Protein AF-A0A7J4MXX6-F1 (afdb_monomer)

Radius of gyration: 13.11 Å; Cα contacts (8 Å, |Δi|>4): 82; chains: 1; bounding box: 34×21×30 Å

pLDDT: mean 88.26, std 10.1, range [47.78, 96.5]

Nearest PDB structures (foldseek):
  6p4t-assembly1_B  TM=6.732E-01  e=1.590E-01  Salmonella enterica subsp. enterica s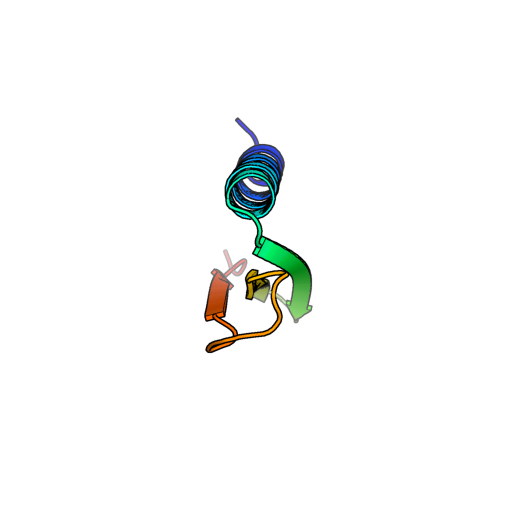erovar Typhi str. CT18
  5hex-assembly1_A  TM=6.890E-01  e=5.299E-01  Homo sapiens
  3qcl-assembly1_A  TM=5.764E-01  e=4.055E-01  Homo sapiens
  3qcn-assembly1_A  TM=5.673E-01  e=4.055E-01  Homo sapiens
  4q6v-assembly1_A  TM=7.049E-01  e=2.018E+00  Salmonella enterica subsp. enterica serovar Typhimurium str. LT2

Structure (mmCIF, N/CA/C/O backbone):
data_AF-A0A7J4MXX6-F1
#
_entry.id   AF-A0A7J4MXX6-F1
#
loop_
_atom_site.group_PDB
_atom_site.id
_atom_site.type_symbol
_atom_site.label_atom_id
_atom_site.label_alt_id
_atom_site.label_comp_id
_atom_site.label_asym_id
_atom_site.label_entity_id
_atom_site.label_seq_id
_atom_site.pdbx_PDB_ins_code
_atom_site.Cartn_x
_atom_site.Cartn_y
_atom_site.Cartn_z
_atom_site.occupancy
_atom_site.B_iso_or_equiv
_atom_site.auth_seq_id
_atom_site.auth_comp_id
_atom_site.auth_asym_id
_atom_site.auth_atom_id
_atom_site.pdbx_PDB_model_num
ATOM 1 N N . GLU A 1 1 ? 14.086 14.208 2.177 1.00 47.78 1 GLU A N 1
ATOM 2 C CA . GLU A 1 1 ? 13.352 13.115 2.849 1.00 47.78 1 GLU A CA 1
ATOM 3 C C . GLU A 1 1 ? 13.353 11.915 1.916 1.00 47.78 1 GLU A C 1
ATOM 5 O O . GLU A 1 1 ? 13.085 12.096 0.739 1.00 47.78 1 GLU A O 1
ATOM 10 N N . THR A 1 2 ? 13.767 10.738 2.375 1.00 54.44 2 THR A N 1
ATOM 11 C CA . THR A 1 2 ? 13.852 9.531 1.536 1.00 54.44 2 THR A CA 1
ATOM 12 C C . THR A 1 2 ? 12.463 8.926 1.326 1.00 54.44 2 THR A C 1
ATOM 14 O O . THR A 1 2 ? 11.682 8.854 2.274 1.00 54.44 2 THR A O 1
ATOM 17 N N . GLU A 1 3 ? 12.167 8.431 0.120 1.00 62.00 3 GLU A 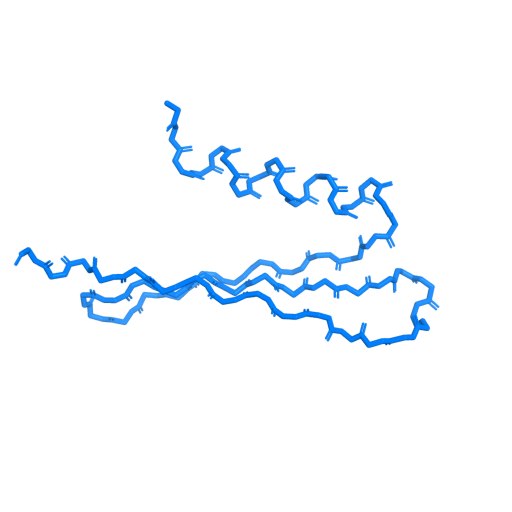N 1
ATOM 18 C CA . GLU A 1 3 ? 10.889 7.777 -0.242 1.00 62.00 3 GLU A CA 1
ATOM 19 C C . GLU A 1 3 ? 10.456 6.698 0.768 1.00 62.00 3 GLU A C 1
ATOM 21 O O . GLU A 1 3 ? 9.277 6.566 1.097 1.00 62.00 3 GLU A O 1
ATOM 26 N N . LYS A 1 4 ? 11.429 6.001 1.371 1.00 66.12 4 LYS A N 1
ATOM 27 C CA . LYS A 1 4 ? 11.216 5.007 2.436 1.00 66.12 4 LYS A CA 1
ATOM 28 C C . LYS A 1 4 ? 10.478 5.570 3.660 1.00 66.12 4 LYS A C 1
ATOM 30 O O . LYS A 1 4 ? 9.650 4.879 4.243 1.00 66.12 4 LYS A O 1
ATOM 35 N N . GLY A 1 5 ? 10.748 6.821 4.035 1.00 76.06 5 GLY A N 1
ATOM 36 C CA . GLY A 1 5 ? 10.076 7.486 5.154 1.00 76.06 5 GLY A CA 1
ATOM 37 C C . GLY A 1 5 ? 8.651 7.937 4.825 1.00 76.06 5 GLY A C 1
ATOM 38 O O . GLY A 1 5 ? 7.832 8.082 5.726 1.00 76.06 5 GLY A O 1
ATOM 39 N N . GLY A 1 6 ? 8.330 8.155 3.546 1.00 80.62 6 GLY A N 1
ATOM 40 C CA . GLY A 1 6 ? 6.960 8.439 3.106 1.00 80.62 6 GLY A CA 1
ATOM 41 C C . GLY A 1 6 ? 6.062 7.205 3.215 1.00 80.62 6 GLY A C 1
ATOM 42 O O . GLY A 1 6 ? 4.995 7.270 3.819 1.00 80.62 6 GLY A O 1
ATOM 43 N N . ILE A 1 7 ? 6.542 6.060 2.719 1.00 83.50 7 ILE A N 1
ATOM 44 C CA . ILE A 1 7 ? 5.801 4.786 2.742 1.00 83.50 7 ILE A CA 1
ATOM 45 C C . ILE A 1 7 ? 5.516 4.332 4.181 1.00 83.50 7 ILE A C 1
ATOM 47 O O . ILE A 1 7 ? 4.421 3.854 4.476 1.00 83.50 7 ILE A O 1
ATOM 51 N N . HIS A 1 8 ? 6.478 4.511 5.092 1.00 86.19 8 HIS A N 1
ATOM 52 C CA . HIS A 1 8 ? 6.282 4.163 6.501 1.00 86.19 8 HIS A CA 1
ATOM 53 C C . HIS A 1 8 ? 5.179 5.007 7.154 1.00 86.19 8 HIS A C 1
ATOM 55 O O . HIS A 1 8 ? 4.280 4.454 7.780 1.00 86.19 8 HIS A O 1
ATOM 61 N N . ARG A 1 9 ? 5.191 6.328 6.927 1.00 89.62 9 ARG A N 1
ATOM 62 C CA . ARG A 1 9 ? 4.158 7.246 7.435 1.00 89.62 9 ARG A CA 1
ATOM 63 C C . ARG A 1 9 ? 2.768 6.923 6.880 1.00 89.62 9 ARG A C 1
ATOM 65 O O . ARG A 1 9 ? 1.786 7.009 7.610 1.00 89.62 9 ARG A O 1
ATOM 72 N N . LEU A 1 10 ? 2.678 6.518 5.609 1.00 88.19 10 LEU A N 1
ATOM 73 C CA . LEU A 1 10 ? 1.418 6.068 5.007 1.00 88.19 10 LEU A CA 1
ATOM 74 C C . LEU A 1 10 ? 0.873 4.822 5.718 1.00 88.19 10 LEU A C 1
ATOM 76 O O . LEU A 1 10 ? -0.310 4.770 6.049 1.00 88.19 10 LEU A O 1
ATOM 80 N N . LYS A 1 11 ? 1.736 3.833 5.979 1.00 91.50 11 LYS A N 1
ATOM 81 C CA . LYS A 1 11 ? 1.352 2.621 6.710 1.00 91.50 11 LYS A CA 1
ATOM 82 C C . LYS A 1 11 ? 0.840 2.955 8.110 1.00 91.50 11 LYS A C 1
ATOM 84 O O . LYS A 1 11 ? -0.243 2.498 8.459 1.00 91.50 11 LYS A O 1
ATOM 89 N N . GLU A 1 12 ? 1.583 3.759 8.868 1.00 93.81 12 GLU A N 1
ATOM 90 C CA . GLU A 1 12 ? 1.197 4.177 10.223 1.00 93.81 12 GLU A CA 1
ATOM 91 C C . GLU A 1 12 ? -0.162 4.886 10.222 1.00 93.81 12 GLU A C 1
ATOM 93 O O . GLU A 1 12 ? -1.064 4.478 10.945 1.00 93.81 12 GLU A O 1
ATOM 98 N N . SER A 1 13 ? -0.364 5.859 9.327 1.00 93.75 13 SER A N 1
ATOM 99 C CA . SER A 1 13 ? -1.635 6.588 9.227 1.00 93.75 13 SER A CA 1
ATOM 100 C C . SER A 1 13 ? -2.829 5.678 8.923 1.00 93.75 13 SER A C 1
ATOM 102 O O . SER A 1 13 ? -3.918 5.904 9.445 1.00 93.75 13 SER A O 1
ATOM 104 N N . LEU A 1 14 ? -2.659 4.673 8.062 1.00 93.12 14 LEU A N 1
ATOM 105 C CA . LEU A 1 14 ? -3.722 3.715 7.748 1.00 93.12 14 LEU A CA 1
ATOM 106 C C . LEU A 1 14 ? -3.983 2.767 8.929 1.00 93.12 14 LEU A C 1
ATOM 108 O O . LEU A 1 14 ? -5.133 2.449 9.232 1.00 93.12 14 LEU A O 1
ATOM 112 N N . GLU A 1 15 ? -2.935 2.328 9.625 1.00 94.25 15 GLU A N 1
ATOM 113 C CA . GLU A 1 15 ? -3.068 1.477 10.809 1.00 94.25 15 GLU A CA 1
ATOM 114 C C . GLU A 1 15 ? -3.749 2.202 11.978 1.00 94.25 15 GLU A C 1
ATOM 116 O O . GLU A 1 15 ? -4.591 1.596 12.648 1.00 94.25 15 GLU A O 1
ATOM 121 N N . ASP A 1 16 ? -3.476 3.497 12.154 1.00 96.50 16 ASP A N 1
ATOM 122 C CA . ASP A 1 16 ? -4.145 4.375 13.123 1.00 96.50 16 ASP A CA 1
ATOM 123 C C . ASP A 1 16 ? -5.643 4.551 12.819 1.00 96.50 16 ASP A C 1
ATOM 125 O O . ASP A 1 16 ? -6.457 4.734 13.724 1.00 96.50 16 ASP A O 1
ATOM 129 N N . MET A 1 17 ? -6.036 4.421 11.549 1.00 93.44 17 MET A N 1
ATOM 130 C CA . MET A 1 17 ? -7.432 4.443 11.096 1.00 93.44 17 MET A CA 1
ATOM 131 C C . MET A 1 17 ? -8.131 3.073 11.180 1.00 93.44 17 MET A C 1
ATOM 133 O O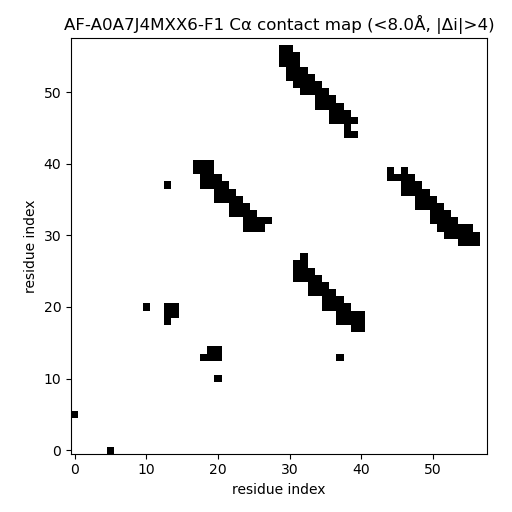 . MET A 1 17 ? -9.190 2.892 10.584 1.00 93.44 17 MET A O 1
ATOM 137 N N . ASN A 1 18 ? -7.568 2.111 11.921 1.00 94.12 18 ASN A N 1
ATOM 138 C CA . ASN A 1 18 ? -8.083 0.745 12.072 1.00 94.12 18 ASN A CA 1
ATOM 139 C C . ASN A 1 18 ? -7.998 -0.123 10.799 1.00 94.12 18 ASN A C 1
ATOM 141 O O . ASN A 1 18 ? -8.707 -1.124 10.674 1.00 94.12 18 ASN A O 1
ATOM 145 N N . PHE A 1 19 ? -7.082 0.178 9.875 1.00 95.19 19 PHE A N 1
ATOM 146 C CA . PHE A 1 19 ? -6.782 -0.723 8.763 1.00 95.19 19 PHE A CA 1
ATOM 147 C C . PHE A 1 19 ? -5.664 -1.719 9.116 1.00 95.19 19 PHE A C 1
ATOM 149 O O . PHE A 1 19 ? -4.754 -1.470 9.910 1.00 95.19 19 PHE A O 1
ATOM 156 N N . SER A 1 20 ? -5.746 -2.916 8.548 1.00 94.62 20 SER A N 1
ATOM 157 C CA . SER A 1 20 ? -4.619 -3.828 8.377 1.00 94.62 20 SER A CA 1
ATOM 158 C C . SER A 1 20 ? -3.961 -3.490 7.049 1.00 94.62 20 SER A C 1
ATOM 160 O O . SER A 1 20 ? -4.661 -3.415 6.039 1.00 94.62 20 SER A O 1
ATOM 162 N N . VAL A 1 21 ? -2.646 -3.264 7.060 1.00 95.06 21 VAL A N 1
ATOM 163 C CA . VAL A 1 21 ? -1.894 -2.799 5.891 1.00 95.06 21 VAL A CA 1
ATOM 164 C C . VAL A 1 21 ? -0.776 -3.782 5.560 1.00 95.06 21 VAL A C 1
ATOM 166 O O . VAL A 1 21 ? 0.107 -4.022 6.387 1.00 95.06 21 VAL A O 1
ATOM 169 N N . ASP A 1 22 ? -0.784 -4.306 4.338 1.00 94.44 22 ASP A N 1
ATOM 170 C CA . ASP A 1 22 ? 0.256 -5.174 3.784 1.00 94.44 22 ASP A CA 1
ATOM 171 C C . ASP A 1 22 ? 0.986 -4.443 2.649 1.00 94.44 22 ASP A C 1
ATOM 173 O O . ASP A 1 22 ? 0.384 -4.039 1.652 1.00 94.44 22 ASP A O 1
ATOM 177 N N . LEU A 1 23 ? 2.292 -4.248 2.831 1.00 92.88 23 LEU A N 1
ATOM 178 C CA . LEU A 1 23 ? 3.165 -3.578 1.874 1.00 92.88 23 LEU A CA 1
ATOM 179 C C . LEU A 1 23 ? 3.987 -4.618 1.126 1.00 92.88 23 LEU A C 1
ATOM 181 O O . LEU A 1 23 ? 4.749 -5.378 1.725 1.00 92.88 23 LEU A O 1
ATOM 185 N N . ARG A 1 24 ? 3.897 -4.607 -0.202 1.00 93.25 24 ARG A N 1
ATOM 186 C CA . ARG A 1 24 ? 4.659 -5.510 -1.062 1.00 93.25 24 ARG A CA 1
ATOM 187 C C . ARG A 1 24 ? 5.470 -4.700 -2.049 1.00 93.25 24 ARG A C 1
ATOM 189 O O . ARG A 1 24 ? 4.916 -4.087 -2.951 1.00 93.25 24 ARG A O 1
ATOM 196 N N . LEU A 1 25 ? 6.786 -4.752 -1.903 1.00 91.06 25 LEU A N 1
ATOM 197 C CA . LEU A 1 25 ? 7.709 -4.239 -2.905 1.00 91.06 25 LEU A CA 1
ATOM 198 C C . LEU A 1 25 ? 8.157 -5.385 -3.813 1.00 91.06 25 LEU A C 1
ATOM 200 O O . LEU A 1 25 ? 8.507 -6.476 -3.342 1.00 91.06 25 LEU A O 1
ATOM 204 N N . ARG A 1 26 ? 8.128 -5.148 -5.117 1.00 91.69 26 ARG A N 1
ATOM 205 C CA . ARG A 1 26 ? 8.692 -6.018 -6.144 1.00 91.69 26 ARG A CA 1
ATOM 206 C C . ARG A 1 26 ? 9.532 -5.171 -7.081 1.00 91.69 26 ARG A C 1
ATOM 208 O O . ARG A 1 26 ? 9.169 -4.045 -7.389 1.00 91.69 26 ARG A O 1
ATOM 215 N N . MET A 1 27 ? 10.641 -5.742 -7.515 1.00 91.44 27 MET A N 1
ATOM 216 C CA . MET A 1 27 ? 11.496 -5.173 -8.545 1.00 91.44 27 MET A CA 1
ATOM 217 C C . MET A 1 27 ? 11.504 -6.173 -9.695 1.00 91.44 27 MET A C 1
ATOM 219 O O . MET A 1 27 ? 11.655 -7.372 -9.446 1.00 91.44 27 MET A O 1
ATOM 223 N N . ALA A 1 28 ? 11.301 -5.697 -10.914 1.00 88.19 28 ALA A N 1
ATOM 224 C CA . ALA A 1 28 ? 11.413 -6.475 -12.136 1.00 88.19 28 ALA A CA 1
ATOM 225 C C . ALA A 1 28 ? 12.216 -5.639 -13.131 1.00 88.19 28 ALA A C 1
ATOM 227 O O . ALA A 1 28 ? 11.743 -4.588 -13.547 1.00 88.19 28 ALA A O 1
ATOM 228 N N . ASP A 1 29 ? 13.427 -6.089 -13.456 1.00 90.19 29 ASP A N 1
ATOM 229 C CA . ASP A 1 29 ? 14.383 -5.360 -14.293 1.00 90.19 29 ASP A CA 1
ATOM 230 C C . ASP A 1 29 ? 14.531 -3.892 -13.849 1.00 90.19 29 ASP A C 1
ATOM 232 O O . ASP A 1 29 ? 14.894 -3.620 -12.702 1.00 90.19 29 ASP A O 1
ATOM 236 N N . GLU A 1 30 ? 14.201 -2.957 -14.735 1.00 92.12 30 GLU A N 1
ATOM 237 C CA . GLU A 1 30 ? 14.235 -1.512 -14.516 1.00 92.12 30 GLU A CA 1
ATOM 238 C C . GLU A 1 30 ? 12.872 -0.972 -14.058 1.00 92.12 30 GLU A C 1
ATOM 240 O O . GLU A 1 30 ? 12.549 0.188 -14.247 1.00 92.12 30 GLU A O 1
ATOM 245 N N . THR A 1 31 ? 12.019 -1.802 -13.462 1.00 92.19 31 THR A N 1
ATOM 246 C CA . THR A 1 31 ? 10.707 -1.389 -12.958 1.00 92.19 31 THR A CA 1
ATOM 247 C C . THR A 1 31 ? 10.542 -1.764 -11.490 1.00 92.19 31 THR A C 1
ATOM 249 O O . THR A 1 31 ? 10.651 -2.925 -11.087 1.00 92.19 31 THR A O 1
ATOM 252 N N . GLY A 1 32 ? 10.230 -0.769 -10.665 1.00 92.69 32 GLY A N 1
ATOM 253 C CA . GLY A 1 32 ? 9.773 -0.949 -9.293 1.00 92.69 32 GLY A CA 1
ATOM 254 C C . GLY A 1 32 ? 8.249 -0.992 -9.225 1.00 92.69 32 GLY A C 1
ATOM 255 O O . GLY A 1 32 ? 7.570 -0.172 -9.832 1.00 92.69 32 GLY A O 1
ATOM 256 N N . LEU A 1 33 ? 7.698 -1.926 -8.454 1.00 92.69 33 LEU A N 1
ATOM 257 C CA . LEU A 1 33 ? 6.278 -1.995 -8.126 1.00 92.69 33 LEU A CA 1
ATOM 258 C C . LEU A 1 33 ? 6.112 -2.043 -6.607 1.00 92.69 33 LEU A C 1
ATOM 260 O O . LEU A 1 33 ? 6.489 -3.022 -5.957 1.00 92.69 33 LEU A O 1
ATOM 264 N N . LEU A 1 34 ? 5.488 -1.013 -6.047 1.00 92.69 34 LEU A N 1
ATOM 265 C CA . LEU A 1 34 ? 5.002 -1.011 -4.675 1.00 92.69 34 LEU A CA 1
ATOM 266 C C . LEU A 1 34 ? 3.492 -1.236 -4.683 1.00 92.69 34 LEU A C 1
ATOM 268 O O . LEU A 1 34 ? 2.747 -0.454 -5.261 1.00 92.69 34 LEU A O 1
ATOM 272 N N . VAL A 1 35 ? 3.041 -2.282 -3.999 1.00 94.31 35 VAL A N 1
ATOM 273 C CA . VAL A 1 35 ? 1.624 -2.549 -3.756 1.00 94.31 35 VAL A CA 1
ATOM 274 C C . VAL A 1 35 ? 1.320 -2.317 -2.282 1.00 94.31 35 VAL A C 1
ATOM 276 O O . VAL A 1 35 ? 1.941 -2.934 -1.414 1.00 94.31 35 VAL A O 1
ATOM 279 N N . VAL A 1 36 ? 0.342 -1.460 -2.009 1.00 94.56 36 VAL A N 1
ATOM 280 C CA . VAL A 1 36 ? -0.223 -1.218 -0.681 1.00 94.56 36 VAL A CA 1
ATOM 281 C C . VAL A 1 36 ? -1.616 -1.830 -0.649 1.00 94.56 36 VAL A C 1
ATOM 283 O O . VAL A 1 36 ? -2.518 -1.403 -1.367 1.00 94.56 36 VAL A O 1
ATOM 286 N N . LEU A 1 37 ? -1.789 -2.858 0.174 1.00 95.12 37 LEU A N 1
ATOM 287 C CA . LEU A 1 37 ? -3.078 -3.491 0.430 1.00 95.12 37 LEU A CA 1
ATOM 288 C C . LEU A 1 37 ? -3.577 -3.018 1.785 1.00 95.12 37 LEU A C 1
ATOM 290 O O . LEU A 1 37 ? -2.857 -3.166 2.770 1.00 95.12 37 LEU A O 1
ATOM 294 N N . TYR A 1 38 ? -4.798 -2.498 1.857 1.00 94.69 38 TYR A N 1
ATOM 295 C CA . TYR A 1 38 ? -5.388 -2.115 3.137 1.00 94.69 38 TYR A CA 1
ATOM 296 C C . TYR A 1 38 ? -6.850 -2.538 3.257 1.00 94.69 38 TYR A C 1
ATOM 298 O O . TYR A 1 38 ? -7.643 -2.445 2.316 1.00 94.69 38 TYR A O 1
ATOM 306 N N . ARG A 1 39 ? -7.197 -3.058 4.436 1.00 95.44 39 ARG A N 1
ATOM 307 C CA . ARG A 1 39 ? -8.528 -3.581 4.769 1.00 95.44 39 ARG A CA 1
ATOM 308 C C . 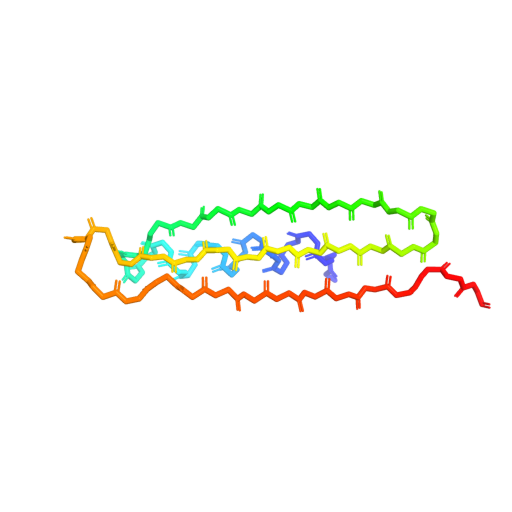ARG A 1 39 ? -8.884 -3.214 6.199 1.00 95.44 39 ARG A C 1
ATOM 310 O O . ARG A 1 39 ? -8.031 -3.330 7.072 1.00 95.44 39 ARG A O 1
ATOM 317 N N . ASP A 1 40 ? -10.121 -2.791 6.440 1.00 94.81 40 ASP A N 1
ATOM 318 C CA . ASP A 1 40 ? -10.589 -2.528 7.801 1.00 94.81 40 ASP A CA 1
ATOM 319 C C . ASP A 1 40 ? -10.417 -3.786 8.672 1.00 94.81 40 ASP A C 1
ATOM 321 O O . ASP A 1 40 ? -10.730 -4.905 8.248 1.00 94.81 40 ASP A O 1
ATOM 325 N N . ARG A 1 41 ? -9.883 -3.619 9.886 1.00 92.88 41 ARG A N 1
ATOM 326 C CA . ARG A 1 41 ? -9.591 -4.739 10.798 1.00 92.88 41 ARG A CA 1
ATOM 327 C C . ARG A 1 41 ? -10.848 -5.448 11.291 1.00 92.88 41 ARG A C 1
ATOM 329 O O . ARG A 1 41 ? -10.756 -6.604 11.695 1.00 92.88 41 ARG A O 1
ATOM 336 N N . G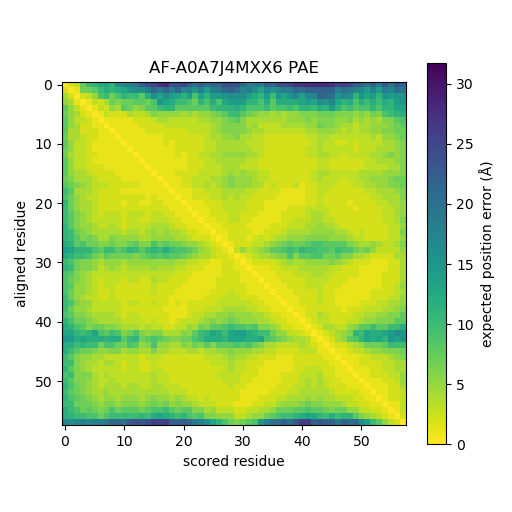LY A 1 42 ? -12.012 -4.805 11.216 1.00 89.31 42 GLY A N 1
ATOM 337 C CA . GLY A 1 42 ? -13.307 -5.435 11.455 1.00 89.31 42 GLY A CA 1
ATOM 338 C C . GLY A 1 42 ? -13.678 -6.476 10.395 1.00 89.31 42 GLY A 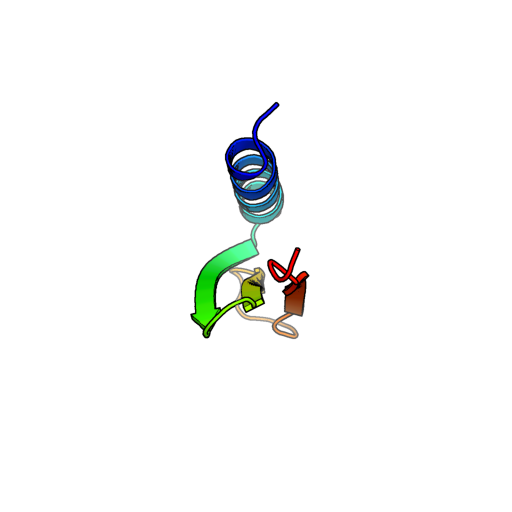C 1
ATOM 339 O O . GLY A 1 42 ? -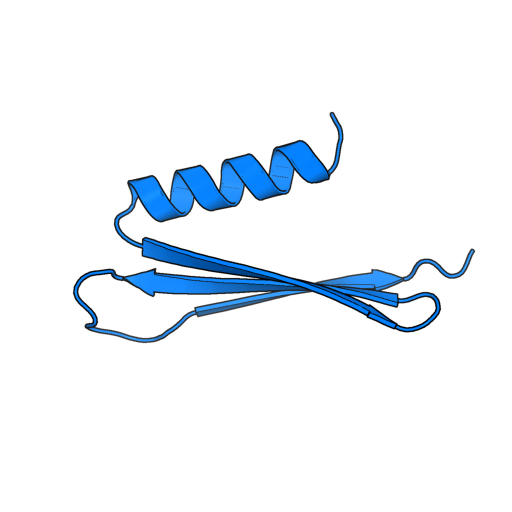14.642 -7.215 10.581 1.00 89.31 42 GLY A O 1
ATOM 340 N N . GLY A 1 43 ? -12.925 -6.571 9.292 1.00 81.19 43 GLY A N 1
ATOM 341 C CA . GLY A 1 43 ? -13.118 -7.581 8.249 1.00 81.19 43 GLY A CA 1
ATOM 342 C C . GLY A 1 43 ? -14.344 -7.336 7.366 1.00 81.19 43 GLY A C 1
ATOM 343 O O . GLY A 1 43 ? -14.646 -8.161 6.502 1.00 81.19 43 GLY A O 1
ATOM 344 N N . VAL A 1 44 ? -15.030 -6.207 7.557 1.00 80.38 44 VAL A N 1
ATOM 345 C CA . VAL A 1 44 ? -16.220 -5.806 6.806 1.00 80.38 44 VAL A CA 1
ATOM 346 C C . VAL A 1 44 ? -15.820 -4.787 5.744 1.00 80.38 44 VAL A C 1
ATOM 348 O O . VAL A 1 44 ? -15.219 -3.761 6.045 1.00 80.38 44 VAL A O 1
ATOM 351 N N . GLY A 1 45 ? -16.184 -5.061 4.491 1.00 81.81 45 GLY A N 1
ATOM 352 C CA . GLY A 1 45 ? -15.948 -4.156 3.368 1.00 81.81 45 GLY A CA 1
ATOM 353 C C . GLY A 1 45 ? -14.836 -4.606 2.414 1.00 81.81 45 GLY A C 1
ATOM 354 O O . GLY A 1 45 ? -14.269 -5.696 2.554 1.00 81.81 45 GLY A O 1
ATOM 355 N N . PRO A 1 46 ? -14.570 -3.801 1.375 1.00 91.50 46 PRO A N 1
ATOM 356 C CA . PRO A 1 46 ? -13.606 -4.141 0.339 1.00 91.50 46 PRO A CA 1
ATOM 357 C C . PRO A 1 46 ? -12.165 -4.094 0.863 1.00 91.50 46 PRO A C 1
ATOM 359 O O . PRO A 1 46 ? -11.837 -3.380 1.809 1.00 91.50 46 PRO A O 1
ATOM 362 N N . CYS A 1 47 ? -11.284 -4.849 0.207 1.00 93.75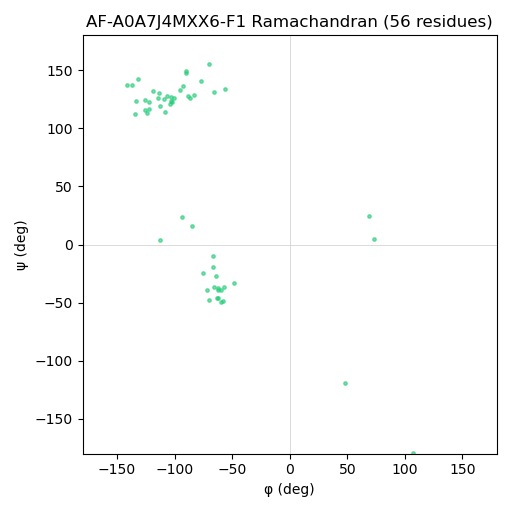 47 CYS A N 1
ATOM 363 C CA . CYS A 1 47 ? -9.848 -4.612 0.298 1.00 93.75 47 CYS A CA 1
ATOM 364 C C . CYS A 1 47 ? -9.483 -3.580 -0.759 1.00 93.75 47 CYS A C 1
ATOM 366 O O . CYS A 1 47 ? -9.782 -3.784 -1.937 1.00 93.75 47 CYS A O 1
ATOM 368 N N . PHE A 1 48 ? -8.825 -2.510 -0.347 1.00 93.88 48 PHE A N 1
ATOM 369 C CA . PHE A 1 48 ? -8.300 -1.520 -1.268 1.00 93.88 48 PHE A CA 1
ATOM 370 C C . PHE A 1 48 ? -6.874 -1.887 -1.670 1.00 93.88 48 PHE A C 1
ATOM 372 O O . PHE A 1 48 ? -6.142 -2.531 -0.910 1.00 93.88 48 PHE A O 1
ATOM 379 N N . VAL A 1 49 ? -6.512 -1.500 -2.890 1.00 94.69 49 VAL A N 1
ATOM 380 C CA . VAL A 1 49 ? -5.202 -1.755 -3.486 1.00 94.69 49 VAL A CA 1
ATOM 381 C C . VAL A 1 49 ? -4.712 -0.458 -4.109 1.00 94.69 49 VAL A C 1
ATOM 383 O O . VAL A 1 49 ? -5.391 0.104 -4.965 1.00 94.69 49 VAL A O 1
ATOM 386 N N . GLU A 1 50 ? -3.534 -0.008 -3.701 1.00 92.19 50 GLU A N 1
ATOM 387 C CA . GLU A 1 50 ? -2.794 1.063 -4.363 1.00 92.19 50 GLU A CA 1
ATOM 388 C C . GLU A 1 50 ? -1.516 0.472 -4.958 1.00 92.19 50 GLU A C 1
ATOM 390 O O . GLU A 1 50 ? -0.803 -0.276 -4.287 1.00 92.19 50 GLU A O 1
ATOM 395 N N . ALA A 1 51 ? -1.255 0.755 -6.232 1.00 91.81 51 ALA A N 1
ATOM 396 C CA . ALA A 1 51 ? -0.086 0.268 -6.949 1.00 91.81 51 ALA A CA 1
ATOM 397 C C . ALA A 1 51 ? 0.703 1.460 -7.490 1.00 91.81 51 ALA A C 1
ATOM 399 O O . ALA A 1 51 ? 0.201 2.209 -8.327 1.00 91.81 51 ALA A O 1
ATOM 400 N N . VAL A 1 52 ? 1.935 1.615 -7.016 1.00 90.56 52 VAL A N 1
ATOM 401 C CA . VAL A 1 52 ? 2.884 2.614 -7.504 1.00 90.56 52 VAL A CA 1
ATOM 402 C C . VAL A 1 52 ? 3.905 1.895 -8.368 1.00 90.56 52 VAL A C 1
ATOM 404 O O . VAL A 1 52 ? 4.576 0.972 -7.902 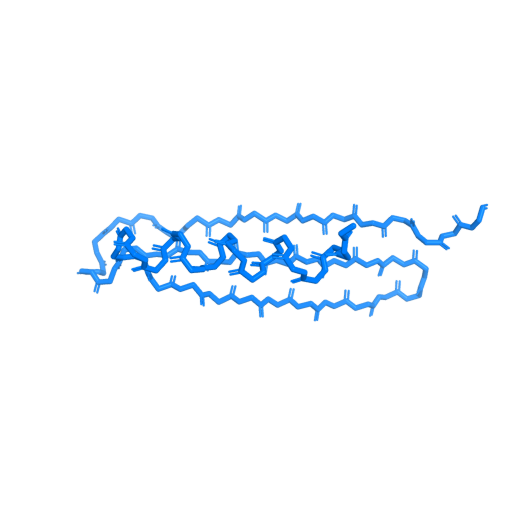1.00 90.56 52 VAL A O 1
ATOM 407 N N . VAL A 1 53 ? 3.990 2.306 -9.629 1.00 91.81 53 VAL A N 1
ATOM 408 C CA . VAL A 1 53 ? 4.969 1.801 -10.589 1.00 91.81 53 VAL A CA 1
ATOM 409 C C . VAL A 1 53 ? 6.009 2.885 -10.811 1.00 91.81 53 VAL A C 1
ATOM 411 O O . VAL A 1 53 ? 5.655 4.019 -11.129 1.00 91.81 53 VAL A O 1
ATOM 414 N N . SER A 1 54 ? 7.272 2.521 -10.651 1.00 89.62 54 SER A N 1
ATOM 415 C CA . SER A 1 54 ? 8.412 3.375 -10.951 1.00 89.62 54 SER A CA 1
ATOM 416 C C . SER A 1 54 ? 9.185 2.760 -12.100 1.00 89.62 54 SER A C 1
ATOM 418 O O . SER A 1 54 ? 9.582 1.599 -12.016 1.00 89.62 54 SER A O 1
ATOM 420 N N . ASP A 1 55 ? 9.407 3.542 -13.146 1.00 91.31 55 ASP A N 1
ATOM 421 C CA . ASP A 1 55 ? 10.402 3.232 -14.161 1.00 91.31 55 ASP A CA 1
ATOM 422 C C . ASP A 1 55 ? 11.766 3.718 -13.657 1.00 91.31 55 ASP A C 1
ATOM 424 O O . ASP A 1 55 ? 11.892 4.836 -13.155 1.00 91.31 55 ASP A O 1
ATOM 428 N N . LEU A 1 56 ? 12.744 2.828 -13.695 1.00 87.00 56 LEU A N 1
ATOM 429 C CA . LEU A 1 56 ? 14.127 3.038 -13.286 1.00 87.00 56 LEU A CA 1
ATOM 430 C C . LEU A 1 56 ? 15.072 2.981 -14.487 1.00 87.00 56 LEU A C 1
ATOM 432 O O . LEU A 1 56 ? 16.284 3.045 -14.282 1.00 87.00 56 LEU A O 1
ATOM 436 N N . SER A 1 57 ? 14.533 2.833 -15.701 1.00 85.19 57 SER A N 1
ATOM 437 C CA . SER A 1 57 ? 15.304 3.056 -16.915 1.00 85.19 57 SER A CA 1
ATOM 438 C C . SER A 1 57 ? 15.676 4.541 -16.976 1.00 85.19 57 SER A C 1
ATOM 440 O O . SER A 1 57 ? 14.855 5.412 -16.671 1.00 85.19 57 SER A O 1
ATOM 442 N N . GLU A 1 58 ? 16.955 4.821 -17.234 1.00 65.88 58 GLU A N 1
ATOM 443 C CA . GLU A 1 58 ? 17.491 6.191 -17.298 1.00 65.88 58 GLU A CA 1
ATOM 444 C C . GLU A 1 58 ? 16.940 7.000 -18.481 1.00 65.88 58 GLU A C 1
ATOM 446 O O . GLU A 1 58 ? 16.838 6.448 -19.603 1.00 65.88 58 GLU A O 1
#

Mean predicted aligned error: 4.8 Å

Solvent-accessible surface area (backbone atoms only — not comparable to full-atom values): 3474 Å² total; per-residue (Å²): 134,61,72,70,62,54,56,50,54,53,50,52,58,41,42,75,70,47,30,45,74,50,80,45,79,48,76,53,93,51,32,40,38,40,36,43,36,39,29,48,68,85,70,67,77,73,74,48,77,46,79,49,76,41,80,64,68,130

Sequence (58 aa):
ETEKGGIHRLKESLEDMNFSVDLRLRMADETGLLVVLYRDRGGVGPCFVEAVVSDLSE

InterPro domains:
  IPR014515 Uncharacterised conserved protein UCP921964 [PF09893] (1-53)

Secondary structure (DSSP, 8-state):
--HHHHHHHHHHHHHHTTEEEEEEEEEETTEEEEEEEEEETT--SPPEEEEEEEE---

Foldseek 3Di:
DDPVVVVVVVCVVLVVVQKDWDWDWDDDPQKIKIWIWIDHNVNDDDIDIDIDIDGRDD

Organism: Methanothermobacter thermautotrophicus (NCBI:txid145262)